Protein AF-A0A8J7CEQ1-F1 (afdb_monomer)

Nearest PDB structures (foldseek):
  3uwk-assembly3_A  TM=9.063E-01  e=2.980E-04  Pseudomonas aeruginosa PAO1
  3uxm-assembly5_B-2  TM=8.962E-01  e=4.486E-04  Pseudomonas aeruginosa PAO1
  4e5u-assembly1_A  TM=8.892E-01  e=8.282E-04  Pseudomonas aeruginosa PAO1
  3uxm-assembly6_C  TM=9.096E-01  e=1.637E-03  Pseudomonas aeruginosa PAO1
  4edh-assembly1_B  TM=9.019E-01  e=3.709E-03  Pseudomonas aeruginosa PAO1

pLDDT: mean 93.38, std 9.84, range [40.88, 98.62]

Radius of gyration: 14.86 Å; Cα contacts (8 Å, |Δi|>4): 61; chains: 1; bounding box: 31×27×40 Å

Structure (mmCIF, N/CA/C/O backbone):
data_AF-A0A8J7CEQ1-F1
#
_entry.id   AF-A0A8J7CEQ1-F1
#
loop_
_atom_site.group_PDB
_atom_site.id
_atom_site.type_symbol
_atom_site.label_atom_id
_atom_site.label_alt_id
_atom_site.label_comp_id
_atom_site.label_asym_id
_atom_site.label_entity_id
_atom_site.label_seq_id
_atom_site.pdbx_PDB_ins_code
_atom_site.Cartn_x
_atom_site.Cartn_y
_atom_site.Cartn_z
_atom_site.occupancy
_atom_site.B_iso_or_equiv
_atom_site.auth_seq_id
_atom_site.auth_comp_id
_atom_site.auth_asym_id
_atom_site.auth_atom_id
_atom_site.pdbx_PDB_model_num
ATOM 1 N N . SER A 1 1 ? -5.449 -6.376 15.724 1.00 89.00 1 SER A N 1
ATOM 2 C CA . SER A 1 1 ? -4.357 -5.687 15.002 1.00 89.00 1 SER A CA 1
ATOM 3 C C . SER A 1 1 ? -4.948 -4.951 13.806 1.00 89.00 1 SER A C 1
ATOM 5 O O . SER A 1 1 ? -6.033 -5.318 13.372 1.00 89.00 1 SER A O 1
ATOM 7 N N . LEU A 1 2 ? -4.275 -3.918 13.292 1.00 96.50 2 LEU A N 1
ATOM 8 C CA . LEU A 1 2 ? -4.690 -3.153 12.108 1.00 96.50 2 LEU A CA 1
ATOM 9 C C . LEU A 1 2 ? -3.562 -3.162 11.074 1.00 96.50 2 LEU A C 1
ATOM 11 O O . LEU A 1 2 ? -2.397 -2.990 11.427 1.00 96.50 2 LEU A O 1
ATOM 15 N N . THR A 1 3 ? -3.911 -3.320 9.802 1.00 98.00 3 THR A N 1
ATOM 16 C CA . THR A 1 3 ? -3.000 -3.192 8.664 1.00 98.00 3 THR A CA 1
ATOM 17 C C . THR A 1 3 ? -3.599 -2.208 7.668 1.00 98.00 3 THR A C 1
ATOM 19 O O . THR A 1 3 ? -4.726 -2.397 7.218 1.00 98.00 3 THR A O 1
ATOM 22 N N . LEU A 1 4 ? -2.854 -1.162 7.314 1.00 98.38 4 LEU A N 1
ATOM 23 C CA . LEU A 1 4 ? -3.230 -0.247 6.238 1.00 98.38 4 LEU A CA 1
ATOM 24 C C . LEU A 1 4 ? -2.519 -0.692 4.962 1.00 98.38 4 LEU A C 1
ATOM 26 O O . LEU A 1 4 ? -1.289 -0.708 4.922 1.00 98.38 4 LEU A O 1
ATOM 30 N N . TYR A 1 5 ? -3.282 -1.071 3.941 1.00 98.50 5 TYR A N 1
ATOM 31 C CA . TYR A 1 5 ? -2.744 -1.408 2.629 1.00 98.50 5 TYR A CA 1
ATOM 32 C C . TYR A 1 5 ? -2.944 -0.227 1.680 1.00 98.50 5 TYR A C 1
ATOM 34 O O . TYR A 1 5 ? -4.070 0.095 1.308 1.00 98.50 5 TYR A O 1
ATOM 42 N N . LEU A 1 6 ? -1.842 0.431 1.324 1.00 98.50 6 LEU A N 1
ATOM 43 C CA . LEU A 1 6 ? -1.811 1.533 0.366 1.00 98.50 6 LEU A CA 1
ATOM 44 C C . LEU A 1 6 ? -1.782 0.949 -1.054 1.00 98.50 6 LEU A C 1
ATOM 46 O O . LEU A 1 6 ? -0.709 0.634 -1.572 1.00 98.50 6 LEU A O 1
ATOM 50 N N . ASP A 1 7 ? -2.955 0.756 -1.655 1.00 98.44 7 ASP A N 1
ATOM 51 C CA . ASP A 1 7 ? -3.075 0.174 -2.992 1.00 98.44 7 ASP A CA 1
ATOM 52 C C . ASP A 1 7 ? -2.696 1.195 -4.066 1.00 98.44 7 ASP A C 1
ATOM 54 O O . ASP A 1 7 ? -3.174 2.329 -4.077 1.00 98.44 7 ASP A O 1
ATOM 58 N N . LEU A 1 8 ? -1.831 0.781 -4.988 1.00 97.69 8 LEU A N 1
ATOM 59 C CA . LEU A 1 8 ? -1.384 1.601 -6.105 1.00 97.69 8 LEU A CA 1
ATOM 60 C C . LEU A 1 8 ? -1.039 0.705 -7.300 1.00 97.69 8 LEU A C 1
ATOM 62 O O . LEU A 1 8 ? -0.399 -0.335 -7.113 1.00 97.69 8 LEU A O 1
ATOM 66 N N . PRO A 1 9 ? -1.373 1.108 -8.542 1.00 97.62 9 PRO A N 1
ATOM 67 C CA . PRO A 1 9 ? -0.855 0.437 -9.725 1.00 97.62 9 PRO A CA 1
ATOM 68 C C . PRO A 1 9 ? 0.685 0.370 -9.697 1.00 97.62 9 PRO A C 1
ATOM 70 O O . PRO A 1 9 ? 1.333 1.407 -9.501 1.00 97.62 9 PRO A O 1
ATOM 73 N N . PRO A 1 10 ? 1.293 -0.813 -9.907 1.00 97.25 10 PRO A N 1
ATOM 74 C CA . PRO A 1 10 ? 2.742 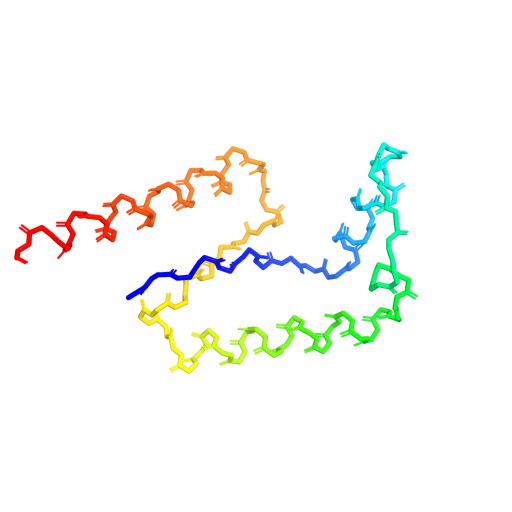-0.987 -9.846 1.00 97.25 10 PRO A CA 1
ATOM 75 C C . PRO A 1 10 ? 3.535 -0.034 -10.739 1.00 97.25 10 PRO A C 1
ATOM 77 O O . PRO A 1 10 ? 4.598 0.435 -10.349 1.00 97.25 10 PRO A O 1
ATOM 80 N N . GLU A 1 11 ? 2.999 0.287 -11.914 1.00 96.00 11 GLU A N 1
ATOM 81 C CA . GLU A 1 11 ? 3.593 1.207 -12.880 1.00 96.00 11 GLU A CA 1
ATOM 82 C C . GLU A 1 11 ? 3.780 2.605 -12.275 1.00 96.00 11 GLU A C 1
ATOM 84 O O . GLU A 1 11 ? 4.829 3.226 -12.437 1.00 96.00 11 GLU A O 1
ATOM 89 N N . VAL A 1 12 ? 2.778 3.084 -11.531 1.00 95.75 12 VAL A N 1
ATOM 90 C CA . VAL A 1 12 ? 2.827 4.385 -10.850 1.00 95.75 12 VAL A CA 1
ATOM 91 C C . VAL A 1 12 ? 3.792 4.325 -9.669 1.00 95.75 12 VAL A C 1
ATOM 93 O O . VAL A 1 12 ? 4.561 5.263 -9.462 1.00 95.75 12 VAL A O 1
ATOM 96 N N . GLY A 1 13 ? 3.781 3.223 -8.914 1.00 93.75 13 GLY A N 1
ATOM 97 C CA . GLY A 1 13 ? 4.695 3.003 -7.793 1.00 93.75 13 GLY A CA 1
ATOM 98 C C . GLY A 1 13 ? 6.159 3.033 -8.225 1.00 93.75 13 GLY A C 1
ATOM 99 O O . GLY A 1 13 ? 6.928 3.845 -7.717 1.00 93.75 13 GLY A O 1
ATOM 100 N N . LEU A 1 14 ? 6.527 2.225 -9.221 1.00 94.44 14 LEU A N 1
ATOM 101 C CA . LEU A 1 14 ? 7.881 2.186 -9.779 1.00 94.44 14 LEU A CA 1
ATOM 102 C C . LEU A 1 14 ? 8.300 3.543 -10.355 1.00 94.44 14 LEU A C 1
ATOM 104 O O . LEU A 1 14 ? 9.411 4.003 -10.103 1.00 94.44 14 LEU A O 1
ATOM 108 N N . ALA A 1 15 ? 7.400 4.239 -11.058 1.00 93.44 15 ALA A N 1
ATOM 109 C CA . ALA A 1 15 ? 7.690 5.578 -11.564 1.00 93.44 15 ALA A CA 1
ATOM 110 C C . ALA A 1 15 ? 7.998 6.589 -10.443 1.00 93.44 15 ALA A C 1
ATOM 112 O O . ALA A 1 15 ? 8.803 7.494 -10.656 1.00 93.44 15 ALA A O 1
ATOM 113 N N . ARG A 1 16 ? 7.385 6.453 -9.256 1.00 92.12 16 ARG A N 1
ATOM 114 C CA . ARG A 1 16 ? 7.726 7.270 -8.077 1.00 92.12 16 ARG A CA 1
ATOM 115 C C . ARG A 1 16 ? 9.111 6.902 -7.539 1.00 92.12 16 ARG A C 1
ATOM 117 O O . ARG A 1 16 ? 9.905 7.807 -7.318 1.00 92.12 16 ARG A O 1
ATOM 124 N N . VAL A 1 17 ? 9.420 5.607 -7.415 1.00 90.50 17 VAL A N 1
ATOM 125 C CA . VAL A 1 17 ? 10.735 5.119 -6.951 1.00 90.50 17 VAL A CA 1
ATOM 126 C C . VAL A 1 17 ? 11.876 5.664 -7.805 1.00 90.50 17 VAL A C 1
ATOM 128 O O . VAL A 1 17 ? 12.842 6.178 -7.262 1.00 90.50 17 VAL A O 1
ATOM 131 N N . TYR A 1 18 ? 11.755 5.591 -9.131 1.00 88.06 18 TYR A N 1
ATOM 132 C CA . TYR A 1 18 ? 12.819 6.044 -10.033 1.00 88.06 18 TYR A CA 1
ATOM 133 C C . TYR A 1 18 ? 12.880 7.562 -10.218 1.00 88.06 18 TYR A C 1
ATOM 135 O O . TYR A 1 18 ? 13.885 8.075 -10.705 1.00 88.06 18 TYR A O 1
ATOM 143 N N . ARG A 1 19 ? 11.813 8.290 -9.870 1.00 88.62 19 ARG A N 1
ATOM 144 C CA . ARG A 1 19 ? 11.817 9.759 -9.882 1.00 88.62 19 ARG A CA 1
ATOM 145 C C . ARG A 1 19 ? 12.564 10.319 -8.680 1.00 88.62 19 ARG A C 1
ATOM 147 O O . ARG A 1 19 ? 13.223 11.348 -8.801 1.00 88.62 19 ARG A O 1
ATOM 154 N N . ASP A 1 20 ? 12.418 9.662 -7.538 1.00 76.62 20 ASP A N 1
ATOM 155 C CA . ASP 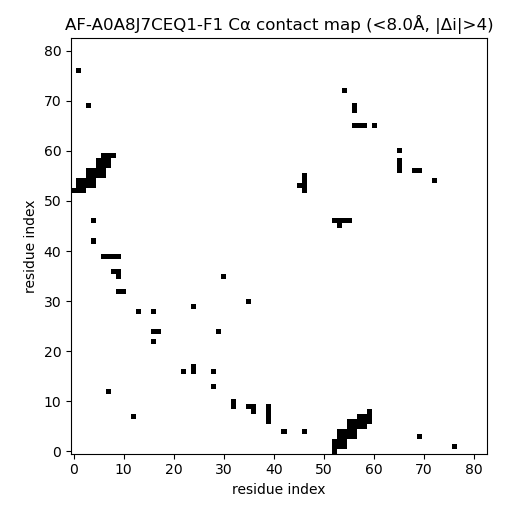A 1 20 ? 12.991 10.090 -6.271 1.00 76.62 20 ASP A CA 1
ATOM 156 C C . ASP A 1 20 ? 14.454 9.627 -6.195 1.00 76.62 20 ASP A C 1
ATOM 158 O O . ASP A 1 20 ? 14.788 8.630 -5.561 1.00 76.62 20 ASP A O 1
ATOM 162 N N . GLY A 1 21 ? 15.329 10.319 -6.935 1.00 67.06 21 GLY A N 1
ATOM 163 C CA . GLY A 1 21 ? 16.738 9.946 -7.133 1.00 67.06 21 GLY A CA 1
ATOM 164 C C . GLY A 1 21 ? 17.604 9.934 -5.867 1.00 67.06 21 GLY A C 1
ATOM 165 O O . GLY A 1 21 ? 18.775 9.572 -5.942 1.00 67.06 21 GLY A O 1
ATOM 166 N N . GLU A 1 22 ? 17.047 10.318 -4.717 1.00 74.19 22 GLU A N 1
ATOM 167 C CA . GLU A 1 22 ? 17.687 10.205 -3.403 1.00 74.19 22 GLU A CA 1
ATOM 168 C C . GLU A 1 22 ? 17.457 8.836 -2.738 1.00 74.19 22 GLU A C 1
ATOM 170 O O . GLU A 1 22 ? 18.201 8.459 -1.831 1.00 74.19 22 GLU A O 1
ATOM 175 N N . ARG A 1 23 ? 16.455 8.061 -3.180 1.00 80.62 23 ARG A N 1
ATOM 176 C CA . ARG A 1 23 ? 16.171 6.729 -2.634 1.00 80.62 23 ARG A CA 1
ATOM 177 C C . ARG A 1 23 ? 17.074 5.677 -3.280 1.00 80.62 23 ARG A C 1
ATOM 179 O O . ARG A 1 23 ? 17.153 5.564 -4.500 1.00 80.62 23 ARG A O 1
ATOM 186 N N . GLU A 1 24 ? 17.685 4.832 -2.452 1.00 84.62 24 GLU A N 1
ATOM 187 C CA . GLU A 1 24 ? 18.400 3.644 -2.924 1.00 84.62 24 GLU A CA 1
ATOM 188 C C . GLU A 1 24 ? 17.435 2.675 -3.631 1.00 84.62 24 GLU A C 1
ATOM 190 O O . GLU A 1 24 ? 16.472 2.182 -3.034 1.00 84.62 24 GLU A O 1
ATOM 195 N N . VAL A 1 25 ? 17.710 2.388 -4.906 1.00 87.56 25 VAL A N 1
ATOM 196 C CA . VAL A 1 25 ? 17.029 1.339 -5.675 1.00 87.56 25 VAL A CA 1
ATOM 197 C C . VAL A 1 25 ? 17.593 -0.008 -5.235 1.00 87.56 25 VAL A C 1
ATOM 199 O O . VAL A 1 25 ? 18.760 -0.310 -5.480 1.00 87.56 25 VAL A O 1
ATOM 202 N N . ASN A 1 26 ? 16.768 -0.828 -4.587 1.00 91.12 26 ASN A N 1
ATOM 203 C CA . ASN A 1 26 ? 17.192 -2.139 -4.098 1.00 91.12 26 ASN A CA 1
ATOM 204 C C . ASN A 1 26 ? 16.803 -3.268 -5.068 1.00 91.12 26 ASN A C 1
ATOM 206 O O . ASN A 1 26 ? 16.147 -3.065 -6.091 1.00 91.12 26 ASN A O 1
ATOM 210 N N . ARG A 1 27 ? 17.189 -4.501 -4.716 1.00 93.88 27 ARG A N 1
ATOM 211 C CA . ARG A 1 27 ? 16.923 -5.704 -5.521 1.00 93.88 27 ARG A CA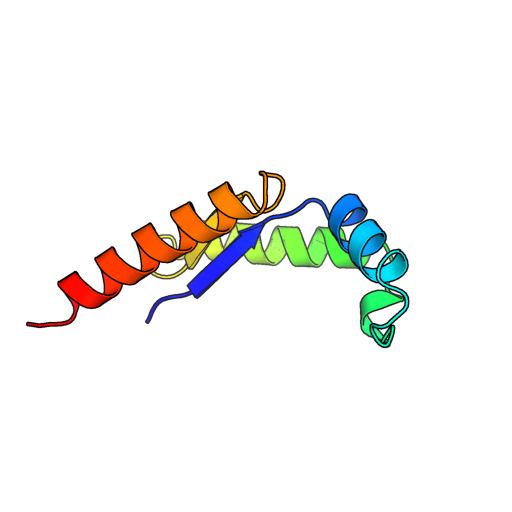 1
ATOM 212 C C . ARG A 1 27 ? 15.445 -5.885 -5.883 1.00 93.88 27 ARG A C 1
ATOM 214 O O . ARG A 1 27 ? 15.169 -6.326 -6.989 1.00 93.88 27 ARG A O 1
ATOM 221 N N . LEU A 1 28 ? 14.518 -5.563 -4.980 1.00 93.25 28 LEU A N 1
ATOM 222 C CA . LEU A 1 28 ? 13.082 -5.727 -5.226 1.00 93.25 28 LEU A CA 1
ATOM 223 C C . LEU A 1 28 ? 12.522 -4.651 -6.154 1.00 93.25 28 LEU A C 1
ATOM 225 O O . LEU A 1 28 ? 11.580 -4.933 -6.882 1.00 93.25 28 LEU A O 1
ATOM 229 N N . ASP A 1 29 ? 13.089 -3.443 -6.155 1.00 91.62 29 ASP A N 1
ATOM 230 C CA . ASP A 1 29 ? 12.683 -2.389 -7.092 1.00 91.62 29 ASP A CA 1
ATOM 231 C C . ASP A 1 29 ? 13.102 -2.727 -8.541 1.00 91.62 29 ASP A C 1
ATOM 233 O O . ASP A 1 29 ? 12.553 -2.166 -9.480 1.00 91.62 29 ASP A O 1
ATOM 237 N N . MET A 1 30 ? 14.069 -3.635 -8.736 1.00 92.69 30 MET A N 1
ATOM 238 C CA . MET A 1 30 ? 14.531 -4.098 -10.056 1.00 92.69 30 MET A CA 1
ATOM 239 C C . MET A 1 30 ? 13.756 -5.309 -10.598 1.00 92.69 30 MET A C 1
ATOM 241 O O . MET A 1 30 ? 14.071 -5.809 -11.681 1.00 92.69 30 MET A O 1
ATOM 245 N N . GLU A 1 31 ? 12.773 -5.814 -9.853 1.00 97.38 31 GLU A N 1
ATOM 246 C CA . GLU A 1 31 ? 11.959 -6.942 -10.291 1.00 97.38 31 GLU A CA 1
ATOM 247 C C . GLU A 1 31 ? 11.053 -6.573 -11.475 1.00 97.38 31 GLU A C 1
ATOM 249 O O . GLU A 1 31 ? 10.770 -5.413 -11.780 1.00 97.38 31 GLU A O 1
ATOM 254 N N . SER A 1 32 ? 10.577 -7.595 -12.187 1.00 97.06 32 SER A N 1
ATOM 255 C CA . SER A 1 32 ? 9.713 -7.372 -13.349 1.00 97.06 32 SER A CA 1
ATOM 256 C C . SER A 1 32 ? 8.383 -6.710 -12.968 1.00 97.06 32 SER A C 1
ATOM 258 O O . SER A 1 32 ? 7.802 -6.978 -11.916 1.00 97.06 32 SER A O 1
ATOM 260 N N . LEU A 1 33 ? 7.792 -5.941 -13.888 1.00 96.94 33 LEU A N 1
ATOM 261 C CA . LEU A 1 33 ? 6.444 -5.394 -13.688 1.00 96.94 33 LEU A CA 1
ATOM 262 C C . LEU A 1 33 ? 5.407 -6.490 -13.364 1.00 96.94 33 LEU A C 1
ATOM 264 O O . LEU A 1 33 ? 4.499 -6.280 -12.561 1.00 96.94 33 LEU A O 1
ATOM 268 N N . GLN A 1 34 ? 5.555 -7.681 -13.954 1.00 98.19 34 GLN A N 1
ATOM 269 C CA . GLN A 1 34 ? 4.690 -8.826 -13.664 1.00 98.19 34 GLN A CA 1
ATOM 270 C C . GLN A 1 34 ? 4.826 -9.305 -12.212 1.00 98.19 34 GLN A C 1
ATOM 272 O O . GLN A 1 34 ? 3.819 -9.668 -11.605 1.00 98.19 34 GLN A O 1
ATOM 277 N N . PHE A 1 35 ? 6.035 -9.283 -11.646 1.00 98.25 35 PHE A N 1
ATOM 278 C CA . PHE A 1 35 ? 6.260 -9.587 -10.233 1.00 98.25 35 PHE A CA 1
ATOM 279 C C . PHE A 1 35 ? 5.473 -8.619 -9.346 1.00 98.25 35 PHE A C 1
ATOM 281 O O . PHE A 1 35 ? 4.671 -9.057 -8.523 1.00 98.25 35 PHE A O 1
ATOM 288 N N . HIS A 1 36 ? 5.595 -7.310 -9.575 1.00 98.06 36 HIS A N 1
ATOM 289 C CA . HIS A 1 36 ? 4.871 -6.320 -8.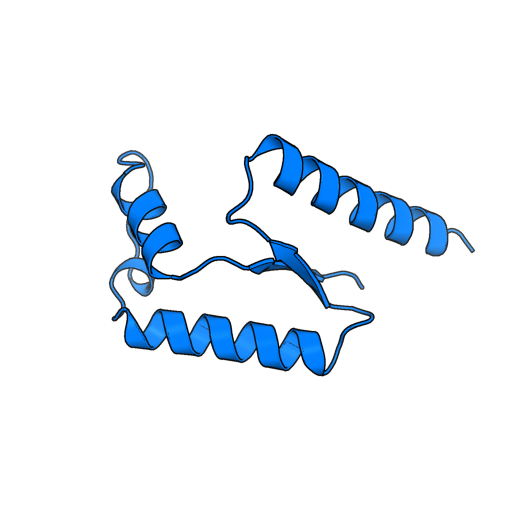775 1.00 98.06 36 HIS A CA 1
ATOM 290 C C . HIS A 1 36 ? 3.347 -6.419 -8.924 1.00 98.06 36 HIS A C 1
ATOM 292 O O . HIS A 1 36 ? 2.622 -6.247 -7.944 1.00 98.06 36 HIS A O 1
ATOM 298 N N . ARG A 1 37 ? 2.841 -6.748 -10.122 1.00 98.38 37 ARG A N 1
ATOM 299 C CA . ARG A 1 37 ? 1.408 -7.019 -10.334 1.00 98.38 37 ARG A CA 1
ATOM 300 C C . ARG A 1 37 ? 0.924 -8.206 -9.498 1.00 98.38 37 ARG A C 1
ATOM 302 O O . ARG A 1 37 ? -0.106 -8.079 -8.846 1.00 98.38 37 ARG A O 1
ATOM 309 N N . LYS A 1 38 ? 1.688 -9.304 -9.445 1.00 98.50 38 LYS A N 1
ATOM 310 C CA . LYS A 1 38 ? 1.373 -10.467 -8.592 1.00 98.50 38 LYS A CA 1
ATOM 311 C C . LYS A 1 38 ? 1.429 -10.133 -7.101 1.00 98.50 38 LYS A C 1
ATOM 313 O O . LYS A 1 38 ? 0.594 -10.605 -6.339 1.00 98.50 38 LYS A O 1
ATOM 318 N N . VAL A 1 39 ? 2.387 -9.307 -6.677 1.00 98.06 39 VAL A N 1
ATOM 319 C CA . VAL A 1 39 ? 2.464 -8.834 -5.284 1.00 98.06 39 VAL A CA 1
ATOM 320 C C . VAL A 1 39 ? 1.217 -8.029 -4.917 1.00 98.06 39 VAL A C 1
ATOM 322 O O . VAL A 1 39 ? 0.608 -8.291 -3.881 1.00 98.06 39 VAL A O 1
ATOM 325 N N . ARG A 1 40 ? 0.802 -7.086 -5.774 1.00 98.31 40 ARG A N 1
ATOM 326 C CA . ARG A 1 40 ? -0.438 -6.319 -5.584 1.00 98.31 40 ARG A CA 1
ATOM 327 C C . ARG A 1 40 ? -1.661 -7.231 -5.509 1.00 98.31 40 ARG A C 1
ATOM 329 O O . ARG A 1 40 ? -2.455 -7.100 -4.586 1.00 98.31 40 ARG A O 1
ATOM 336 N N . GLU A 1 41 ? -1.788 -8.168 -6.444 1.00 98.50 41 GLU A N 1
ATOM 337 C CA . GLU A 1 41 ? -2.870 -9.158 -6.449 1.00 98.50 41 GLU A CA 1
ATOM 338 C C . GLU A 1 41 ? -2.924 -9.940 -5.129 1.00 98.50 41 GLU A C 1
ATOM 340 O O . GLU A 1 41 ? -3.986 -10.031 -4.520 1.00 98.50 41 GLU A O 1
ATOM 345 N N . GLY A 1 42 ? -1.780 -10.415 -4.628 1.00 98.56 42 GLY A N 1
ATOM 346 C CA . GLY A 1 42 ? -1.706 -11.119 -3.346 1.00 98.56 42 GLY A CA 1
ATOM 347 C C . GLY A 1 42 ? -2.188 -10.278 -2.159 1.00 98.56 42 GLY A C 1
ATOM 348 O O . GLY A 1 42 ? -2.916 -10.783 -1.305 1.00 98.56 42 GLY A O 1
ATOM 349 N N . TYR A 1 43 ? -1.843 -8.988 -2.113 1.00 98.44 43 TYR A N 1
ATOM 350 C CA . TYR A 1 43 ? -2.353 -8.088 -1.075 1.00 98.44 43 TYR A CA 1
ATOM 351 C C . TYR A 1 43 ? -3.855 -7.824 -1.196 1.00 98.44 43 TYR A C 1
ATOM 353 O O . TYR A 1 43 ? -4.534 -7.764 -0.173 1.00 98.44 43 TYR A O 1
ATOM 361 N N . LEU A 1 44 ? -4.385 -7.688 -2.413 1.00 98.31 44 LEU A N 1
ATOM 362 C CA . LEU A 1 44 ? -5.822 -7.508 -2.632 1.00 98.31 44 LEU A CA 1
ATOM 363 C C . LEU A 1 44 ? -6.614 -8.755 -2.222 1.00 98.31 44 LEU A C 1
ATOM 365 O O . LEU A 1 44 ? -7.627 -8.628 -1.542 1.00 98.31 44 LEU A O 1
ATOM 369 N N . VAL A 1 45 ? -6.116 -9.951 -2.548 1.00 98.56 45 VAL A N 1
ATOM 370 C CA . VAL A 1 45 ? -6.696 -11.2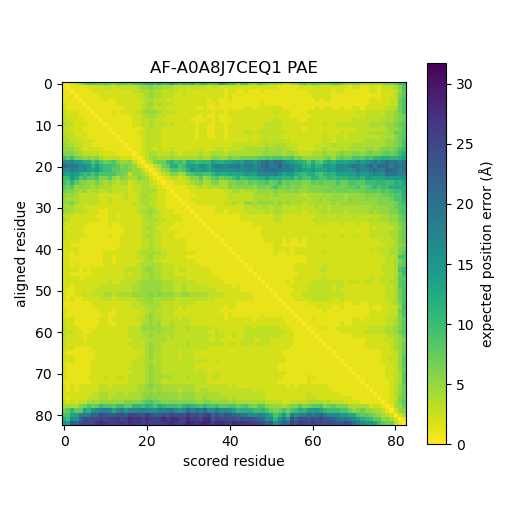18 -2.074 1.00 98.56 45 VAL A CA 1
ATOM 371 C C . VAL A 1 45 ? -6.684 -11.275 -0.547 1.00 98.56 45 VAL A C 1
ATOM 373 O O . VAL A 1 45 ? -7.697 -11.615 0.059 1.00 98.56 45 VAL A O 1
ATOM 376 N N . LEU A 1 46 ? -5.573 -10.903 0.094 1.00 97.81 46 LEU A N 1
ATOM 377 C CA . LEU A 1 46 ? -5.490 -10.864 1.555 1.00 97.81 46 LEU A CA 1
ATOM 378 C C . LEU A 1 46 ? -6.483 -9.862 2.163 1.00 97.81 46 LEU A C 1
ATOM 380 O O . LEU A 1 46 ? -7.090 -10.148 3.191 1.00 97.81 46 LEU A O 1
ATOM 384 N N . ALA A 1 47 ? -6.654 -8.698 1.535 1.00 98.06 47 ALA A N 1
ATOM 385 C CA . ALA A 1 47 ? -7.601 -7.687 1.988 1.00 98.06 47 ALA A CA 1
ATOM 386 C C . ALA A 1 47 ? -9.061 -8.147 1.871 1.00 98.06 47 ALA A C 1
ATOM 388 O O . ALA A 1 47 ? -9.864 -7.826 2.743 1.00 98.06 47 ALA A O 1
ATOM 389 N N . ASP A 1 48 ? -9.379 -8.921 0.834 1.00 98.00 48 ASP A N 1
ATOM 390 C CA . ASP A 1 48 ? -10.693 -9.541 0.644 1.00 98.00 48 ASP A CA 1
ATOM 391 C C . ASP A 1 48 ? -10.980 -10.629 1.694 1.00 98.00 48 ASP A C 1
ATOM 393 O O . ASP A 1 48 ? -12.079 -10.697 2.238 1.00 98.00 48 ASP A O 1
ATOM 397 N N . HIS A 1 49 ? -9.971 -11.432 2.053 1.00 98.12 49 HIS A N 1
ATOM 398 C CA . HIS A 1 49 ? -10.111 -12.489 3.063 1.00 98.12 49 HIS A CA 1
ATOM 399 C C . HIS A 1 49 ? -10.123 -11.957 4.503 1.00 98.12 49 HIS A C 1
ATOM 401 O O . HIS A 1 49 ? -10.703 -12.585 5.388 1.00 98.12 49 HIS A O 1
ATOM 407 N N . GLU A 1 50 ? -9.482 -10.815 4.762 1.00 97.69 50 GLU A N 1
ATOM 408 C CA . GLU A 1 50 ? -9.348 -10.243 6.105 1.00 97.69 50 GLU A CA 1
ATOM 409 C C . GLU A 1 50 ? -9.768 -8.760 6.175 1.00 97.69 50 GLU A C 1
ATOM 411 O O . GLU A 1 50 ? -8.995 -7.914 6.647 1.00 97.69 50 GLU A O 1
ATOM 416 N N . PRO A 1 51 ? -11.006 -8.412 5.775 1.00 96.44 51 PRO A N 1
ATOM 417 C CA . PRO A 1 51 ? -11.438 -7.023 5.615 1.00 96.44 51 PRO A CA 1
ATOM 418 C C . PRO A 1 51 ? -11.531 -6.269 6.944 1.00 96.44 51 PRO A C 1
ATOM 420 O O . PRO A 1 51 ? -11.507 -5.037 6.973 1.00 96.44 51 PRO A O 1
ATOM 423 N N . GLU A 1 52 ? -11.644 -6.971 8.074 1.00 94.56 52 GLU A N 1
ATOM 424 C CA . GLU A 1 52 ? -11.626 -6.362 9.407 1.00 94.56 52 GLU A CA 1
ATOM 425 C C . GLU A 1 52 ? -10.227 -5.879 9.801 1.00 94.56 52 GLU A C 1
ATOM 427 O O . GLU A 1 52 ? -10.097 -4.780 10.348 1.00 94.56 52 GLU A O 1
ATOM 432 N N . ARG A 1 53 ? -9.189 -6.657 9.467 1.00 95.69 53 ARG A N 1
ATOM 433 C CA . ARG A 1 53 ? -7.789 -6.367 9.802 1.00 95.69 53 ARG A CA 1
ATOM 434 C C . ARG A 1 53 ? -7.116 -5.480 8.761 1.00 95.69 53 ARG A C 1
AT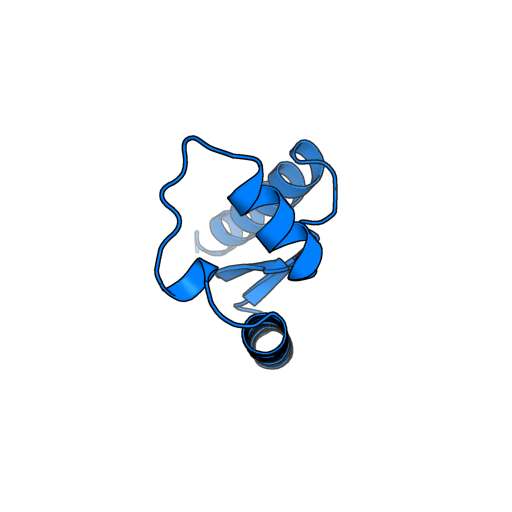OM 436 O O . ARG A 1 53 ? -6.397 -4.553 9.138 1.00 95.69 53 ARG A O 1
ATOM 443 N N . VAL A 1 54 ? -7.307 -5.777 7.478 1.00 98.19 54 VAL A N 1
ATOM 444 C CA . VAL A 1 54 ? -6.636 -5.109 6.358 1.00 98.19 54 VAL A CA 1
ATOM 445 C C . VAL A 1 54 ? -7.573 -4.072 5.756 1.00 98.19 54 VAL A C 1
ATOM 447 O O . VAL A 1 54 ? -8.614 -4.395 5.194 1.00 98.19 54 VAL A O 1
ATOM 450 N N . LYS A 1 55 ? -7.205 -2.797 5.878 1.00 98.12 55 LYS A N 1
ATOM 451 C CA . LYS A 1 55 ? -7.965 -1.677 5.322 1.00 98.12 55 LYS A CA 1
ATOM 452 C C . LYS A 1 55 ? -7.246 -1.147 4.091 1.00 98.12 55 LYS A C 1
ATOM 454 O O . LYS A 1 55 ? -6.120 -0.662 4.199 1.00 98.12 55 LYS A O 1
ATOM 459 N N . VAL A 1 56 ? -7.899 -1.262 2.938 1.00 98.38 56 VAL A N 1
ATOM 460 C CA . VAL A 1 56 ? -7.384 -0.772 1.653 1.00 98.38 56 VAL A CA 1
ATOM 461 C C . VAL A 1 56 ? -7.601 0.734 1.551 1.00 98.38 56 VAL A C 1
ATOM 463 O O . VAL A 1 56 ? -8.682 1.235 1.858 1.00 98.38 56 VAL A O 1
ATOM 466 N N . ILE A 1 57 ? -6.567 1.447 1.121 1.00 98.62 57 ILE A N 1
ATOM 467 C CA . ILE A 1 57 ? -6.570 2.889 0.876 1.00 98.62 57 ILE A CA 1
ATOM 468 C C . ILE A 1 57 ? -6.036 3.108 -0.535 1.00 98.62 57 ILE A C 1
ATOM 470 O O . ILE A 1 57 ? -4.968 2.599 -0.867 1.00 98.62 57 ILE A O 1
ATOM 474 N N . ASP A 1 58 ? -6.756 3.878 -1.347 1.00 98.00 58 ASP A N 1
ATOM 475 C CA . ASP A 1 58 ? -6.288 4.281 -2.674 1.00 98.00 58 ASP A CA 1
ATOM 476 C C . ASP A 1 58 ? -5.113 5.262 -2.542 1.00 98.00 58 ASP A C 1
ATOM 478 O O . ASP A 1 58 ? -5.293 6.408 -2.136 1.00 98.00 58 ASP A O 1
ATOM 482 N N . ALA A 1 59 ? -3.904 4.813 -2.879 1.00 98.00 59 ALA A N 1
ATOM 483 C CA . ALA A 1 59 ? -2.687 5.625 -2.860 1.00 98.00 59 ALA A CA 1
ATOM 484 C C . 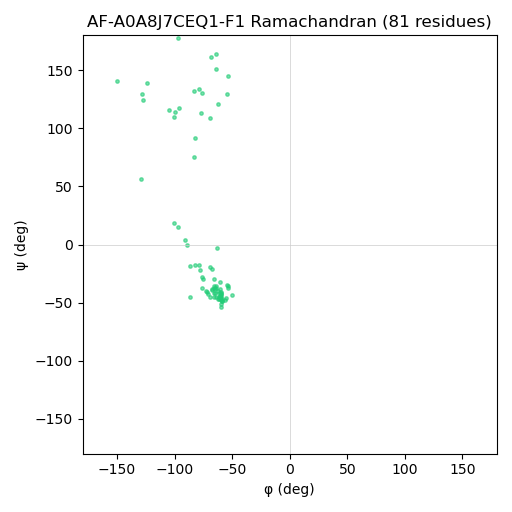ALA A 1 59 ? -2.400 6.336 -4.2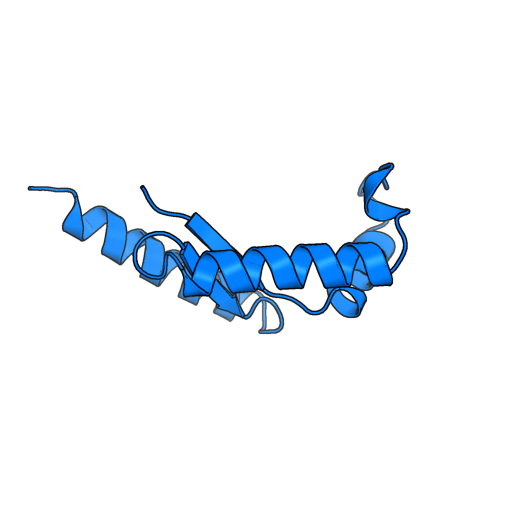01 1.00 98.00 59 ALA A C 1
ATOM 486 O O . ALA A 1 59 ? -1.355 6.993 -4.361 1.00 98.00 59 ALA A O 1
ATOM 487 N N . GLY A 1 60 ? -3.309 6.197 -5.173 1.00 96.44 60 GLY A N 1
ATOM 488 C CA . GLY A 1 60 ? -3.355 6.965 -6.415 1.00 96.44 60 GLY A CA 1
ATOM 489 C C . GLY A 1 60 ? -3.923 8.375 -6.233 1.00 96.44 60 GLY A C 1
ATOM 490 O O . GLY A 1 60 ? -3.603 9.255 -7.034 1.00 96.44 60 GLY A O 1
ATOM 491 N N . ALA A 1 61 ? -4.693 8.603 -5.166 1.00 96.38 61 ALA A N 1
ATOM 492 C CA . ALA A 1 61 ? -5.205 9.912 -4.770 1.00 96.38 61 ALA A CA 1
ATOM 493 C C . ALA A 1 61 ? -4.079 10.901 -4.373 1.00 96.38 61 ALA A C 1
ATOM 495 O O . ALA A 1 61 ? -2.940 10.489 -4.108 1.00 96.38 61 ALA A O 1
ATOM 496 N N . PRO A 1 62 ? -4.362 12.220 -4.309 1.00 97.00 62 PRO A N 1
ATOM 497 C CA . PRO A 1 62 ? -3.429 13.208 -3.770 1.00 97.00 62 PRO A CA 1
ATOM 498 C C . PRO A 1 62 ? -2.944 12.845 -2.359 1.00 97.00 62 PRO A C 1
ATOM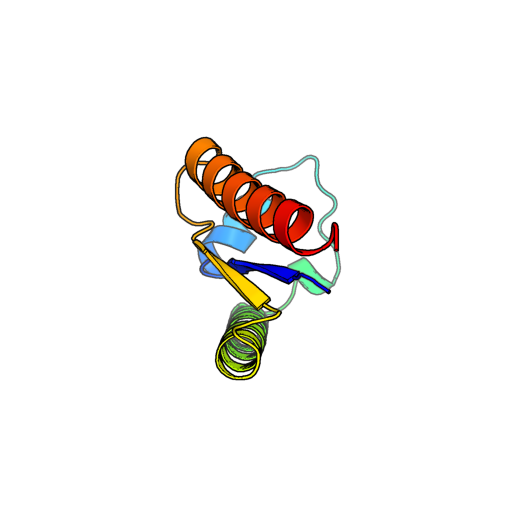 500 O O . PRO A 1 62 ? -3.713 12.341 -1.544 1.00 97.00 62 PRO A O 1
ATOM 503 N N . LEU A 1 63 ? -1.679 13.153 -2.042 1.00 96.31 63 LEU A N 1
ATOM 504 C CA . LEU A 1 63 ? -1.041 12.787 -0.765 1.00 96.31 63 LEU A CA 1
ATOM 505 C C . LEU A 1 63 ? -1.888 13.171 0.459 1.00 96.31 63 LEU A C 1
ATOM 507 O O . LEU A 1 63 ? -2.038 12.370 1.379 1.00 96.31 63 LEU A O 1
ATOM 511 N N . GLU A 1 64 ? -2.464 14.373 0.459 1.00 98.19 64 GLU A N 1
ATOM 512 C CA . GLU A 1 64 ? -3.311 14.859 1.552 1.00 98.19 64 GLU A CA 1
ATOM 513 C C . GLU A 1 64 ? -4.549 13.979 1.773 1.00 98.19 64 GLU A C 1
ATOM 515 O O . GLU A 1 64 ? -4.922 13.709 2.916 1.00 98.19 64 GLU A O 1
ATOM 520 N N . GLU A 1 65 ? -5.160 13.476 0.700 1.00 98.38 65 GLU A N 1
ATOM 521 C CA . GLU A 1 65 ? -6.320 12.586 0.776 1.00 98.38 65 GLU A CA 1
ATOM 522 C C . GLU A 1 65 ? -5.930 11.206 1.307 1.00 98.38 65 GLU A C 1
ATOM 524 O O . GLU A 1 65 ? -6.608 10.676 2.192 1.00 98.38 65 GLU A O 1
ATOM 529 N N . VAL A 1 66 ? -4.797 10.663 0.848 1.00 98.38 66 VAL A N 1
ATOM 530 C CA . VAL A 1 66 ? -4.252 9.383 1.332 1.00 98.38 66 VAL A CA 1
ATOM 531 C C . VAL A 1 66 ? -3.958 9.454 2.832 1.00 98.38 66 VAL A C 1
ATOM 533 O O . VAL A 1 66 ? -4.341 8.562 3.597 1.00 98.38 66 VAL A O 1
ATOM 536 N N . VAL A 1 67 ? -3.315 10.536 3.280 1.00 98.56 67 VAL A N 1
ATOM 537 C CA . VAL A 1 67 ? -3.002 10.778 4.696 1.00 98.56 67 VAL A CA 1
ATOM 538 C C . VAL A 1 67 ? -4.282 10.935 5.514 1.00 98.56 67 VAL A C 1
ATOM 540 O O . VAL A 1 67 ? -4.418 10.310 6.568 1.00 98.56 67 VAL A O 1
ATOM 543 N N . LYS A 1 68 ? -5.252 11.715 5.022 1.00 98.56 68 LYS A N 1
ATOM 544 C CA . LYS A 1 68 ? -6.546 11.909 5.686 1.00 98.56 68 LYS A CA 1
ATOM 545 C C . LYS A 1 68 ? -7.292 10.585 5.862 1.00 98.56 68 LYS A C 1
ATOM 547 O O . LYS A 1 68 ? -7.748 10.301 6.970 1.00 98.56 68 LYS A O 1
ATOM 552 N N . ALA A 1 69 ? -7.388 9.767 4.815 1.00 98.50 69 ALA A N 1
ATOM 553 C CA . ALA A 1 69 ? -8.030 8.454 4.873 1.00 98.50 69 ALA A CA 1
ATOM 554 C C . ALA A 1 69 ? -7.320 7.517 5.868 1.00 98.50 69 ALA A C 1
ATOM 556 O O . ALA A 1 69 ? -7.969 6.894 6.713 1.00 98.50 69 ALA A O 1
ATOM 557 N N . SER A 1 70 ? -5.983 7.485 5.831 1.00 98.44 70 SER A N 1
ATOM 558 C CA . SER A 1 70 ? -5.156 6.693 6.754 1.00 98.44 70 SER A CA 1
ATOM 559 C C . SER A 1 70 ? -5.405 7.078 8.213 1.00 98.44 70 SER A C 1
ATOM 561 O O . SER A 1 70 ? -5.644 6.213 9.059 1.00 98.44 70 SER A O 1
ATOM 563 N N . LEU A 1 71 ? -5.413 8.382 8.505 1.00 98.25 71 LEU A N 1
ATOM 564 C CA . LEU A 1 71 ? -5.633 8.901 9.851 1.00 98.25 71 LEU A CA 1
ATOM 565 C C . LEU A 1 71 ? -7.045 8.588 10.358 1.00 98.25 71 LEU A C 1
ATOM 567 O O . LEU A 1 71 ? -7.207 8.187 11.508 1.00 98.25 71 LEU A O 1
ATOM 571 N N . GLN A 1 72 ? -8.066 8.726 9.510 1.00 97.94 72 GLN A N 1
ATOM 572 C CA . GLN A 1 72 ? -9.447 8.400 9.876 1.00 97.94 72 GLN A CA 1
ATOM 573 C C . GLN A 1 72 ? -9.606 6.930 10.283 1.00 97.94 72 GLN A C 1
ATOM 575 O O . GLN A 1 72 ? -10.260 6.638 11.288 1.00 97.94 72 GLN A O 1
ATOM 580 N N . ILE A 1 73 ? -8.996 6.007 9.533 1.00 97.38 73 ILE A N 1
ATOM 581 C CA . ILE A 1 73 ? -9.027 4.573 9.848 1.00 97.38 73 ILE A CA 1
ATOM 582 C C . ILE A 1 73 ? -8.287 4.295 11.160 1.00 97.38 73 ILE A C 1
ATOM 584 O O . ILE A 1 73 ? -8.805 3.581 12.021 1.00 97.38 73 ILE A O 1
ATOM 588 N N . LEU A 1 74 ? -7.103 4.886 11.335 1.00 96.56 74 LEU A N 1
ATOM 589 C CA . LEU A 1 74 ? -6.283 4.701 12.529 1.00 96.56 74 LEU A CA 1
ATOM 590 C C . LEU A 1 74 ? -6.985 5.215 13.794 1.00 96.56 74 LEU A C 1
ATOM 592 O O . LEU A 1 74 ? -7.051 4.497 14.790 1.00 96.56 74 LEU A O 1
ATOM 596 N N . LEU A 1 75 ? -7.563 6.418 13.751 1.00 96.75 75 LEU A N 1
ATOM 597 C CA . LEU A 1 75 ? -8.294 6.994 14.883 1.00 96.75 75 LEU A CA 1
ATOM 598 C C . LEU A 1 75 ? -9.505 6.142 15.270 1.00 96.75 75 LEU A C 1
ATOM 600 O O . LEU A 1 75 ? -9.722 5.891 16.457 1.00 96.75 75 LEU A O 1
ATOM 604 N N . ARG A 1 76 ? -10.256 5.642 14.279 1.00 94.75 76 ARG A N 1
ATOM 605 C CA . ARG A 1 76 ? -11.374 4.722 14.523 1.00 94.75 76 ARG A CA 1
ATOM 606 C C . ARG A 1 76 ? -10.895 3.460 15.236 1.00 94.75 76 ARG A C 1
ATOM 608 O O . ARG A 1 76 ? -11.466 3.096 16.259 1.00 94.75 76 ARG A O 1
ATOM 615 N N . HIS A 1 77 ? -9.821 2.840 14.753 1.00 94.38 77 HIS A N 1
ATOM 616 C CA . HIS A 1 77 ? -9.269 1.639 15.376 1.00 94.38 77 HIS A CA 1
ATOM 617 C C . HIS A 1 77 ? -8.814 1.875 16.824 1.00 94.38 77 HIS A C 1
ATOM 619 O O . HIS A 1 77 ? -9.139 1.086 17.705 1.00 94.38 77 HIS A O 1
ATOM 625 N N . VAL A 1 78 ? -8.120 2.987 17.098 1.00 93.81 78 VAL A N 1
ATOM 626 C CA . VAL A 1 78 ? -7.658 3.330 18.455 1.00 93.81 78 VAL A CA 1
ATOM 627 C C . VAL A 1 78 ? -8.829 3.608 19.400 1.00 93.81 78 VAL A C 1
ATOM 629 O O . VAL A 1 78 ? -8.776 3.214 20.562 1.00 93.81 78 VAL A O 1
ATOM 632 N N . SER A 1 79 ? -9.897 4.254 18.921 1.00 91.25 79 SER A N 1
ATOM 633 C CA . SER A 1 79 ? -11.093 4.502 19.739 1.00 91.25 79 SER A CA 1
ATOM 634 C C . SER A 1 79 ? -11.845 3.226 20.131 1.00 91.25 79 SER A C 1
ATOM 636 O O . SER A 1 79 ? -12.434 3.188 21.203 1.00 91.25 79 SER A O 1
ATOM 638 N N . GLN A 1 80 ? -11.792 2.184 19.297 1.00 80.62 80 GLN A N 1
ATOM 639 C CA . GLN A 1 80 ? -12.478 0.906 19.526 1.00 80.62 80 GLN A CA 1
ATOM 640 C C . GLN A 1 80 ? -11.701 -0.045 20.451 1.00 80.62 80 GLN A C 1
ATOM 642 O O . GLN A 1 80 ? -12.280 -0.988 20.969 1.00 80.62 80 GLN A O 1
ATOM 647 N N . GLY A 1 81 ? -10.400 0.186 20.659 1.00 65.44 81 GLY A N 1
ATOM 648 C CA . GLY A 1 81 ? -9.534 -0.637 21.515 1.00 65.44 81 GLY A CA 1
ATOM 649 C C . GLY A 1 81 ? -9.338 -0.112 22.944 1.00 65.44 81 GLY A C 1
ATOM 650 O O . GLY A 1 81 ? -8.377 -0.516 23.590 1.00 65.44 81 GLY A O 1
ATOM 651 N N . ARG A 1 82 ? -10.166 0.836 23.410 1.00 54.34 82 ARG A N 1
ATOM 652 C CA . ARG A 1 82 ? -10.109 1.423 24.769 1.00 54.34 82 ARG A CA 1
ATOM 653 C C . ARG A 1 82 ? -11.144 0.838 25.747 1.00 54.34 82 ARG A C 1
ATOM 655 O O . ARG A 1 82 ? -11.406 1.463 26.772 1.00 54.34 82 ARG A O 1
ATOM 662 N N . GLU A 1 83 ? -11.698 -0.332 25.442 1.00 40.88 83 GLU A N 1
ATOM 663 C CA . GLU A 1 83 ? -12.498 -1.140 26.378 1.00 40.88 83 GLU A CA 1
ATOM 664 C C . GLU A 1 83 ? -11.661 -2.268 26.987 1.00 40.88 83 GLU A C 1
ATOM 666 O O . GLU A 1 83 ? -10.873 -2.889 26.234 1.00 40.88 83 GLU A O 1
#

Mean predicted aligned error: 4.0 Å

Foldseek 3Di:
DAAEAAQDQVVVVLVVQVVPVVDDCDPVSPDDSVVVVVVNVVLVVVCVVCVVRYPYAHNVDPPVRSVVVVVVVVVVVVVVPPD

Secondary structure (DSSP, 8-state):
--EEEEE--HHHHHHHHHH-TTS---TTTTS-HHHHHHHHHHHHHHHHH-TTTEEEEETTS-HHHHHHHHHHHHHHHHHHT--

Solvent-accessible surface area (backbone atoms only — not comparable to full-atom values): 4982 Å² total; per-residue (Å²): 125,82,41,81,40,72,45,61,62,51,69,60,52,51,54,50,54,71,65,42,80,86,56,86,82,49,78,76,76,69,52,54,72,68,56,47,47,52,53,52,51,53,50,52,52,48,30,70,77,34,56,89,39,32,43,80,40,64,54,77,50,59,68,69,58,38,52,50,54,52,50,54,53,51,53,52,53,58,67,70,67,76,119

Sequence (83 aa):
SLTLYLDLPPEVGLARVYRDGEREVNRLDMESLQFHRKVREGYLVLADHEPERVKVIDAGAPLEEVVKASLQILLRHVSQGRE